Protein AF-A0A2G4KD14-F1 (afdb_monomer)

Mean predicted aligned error: 8.62 Å

Secondary structure (DSSP, 8-state):
-PPPPEEEEEEETTTTEEEEEETTS-EEEEESS---HHHHHH-TTEEEEEEE--TTSS--EEEEEE-SSPPPPPPP-PPPSS--SEEEEES-PPPHHHHHTSTTEEEEEEEE--SS-TTS--EEEEEEE--

Foldseek 3Di:
DPDQDWDKDQPDPVVRDIFIAGPVQKFKKKWQDDDPPVQQVQQPQFPDKDWDQDPVRRIIMIITHTDPDDQDAADDADDDPDFFPTKMFGLGDDDQSSQNSRPFFRGKDKDAQDDPDSPDRRIMMGTHGDD

Sequence (131 aa):
MTAEPFTWRTVNEETGEVRRFYEDGASLIATGTRAPHAFWQRHPLIAQAVETPASDGDAATVRIFPASLDAPEAPPTTRPSRPADMTLAGEWKTDPDFWAAHPWVEHVEVHQMVDDDPAGDCWSVEIWLKG

Radius of gyration: 14.57 Å; Cα contacts (8 Å, |Δi|>4): 251; chains: 1; bounding box: 39×30×36 Å

Solvent-accessible surface area (backbone atoms only — not comparable to full-atom values): 7902 Å² total; per-residue (Å²): 132,81,82,76,71,67,48,79,43,79,78,34,85,91,80,64,42,68,42,60,43,38,87,86,61,43,41,49,34,41,27,73,40,86,74,57,75,68,58,53,74,66,29,88,56,39,69,44,70,49,77,44,78,40,96,84,72,76,42,47,35,34,37,39,26,66,37,100,61,83,66,56,87,43,81,91,64,71,84,68,100,60,81,60,77,33,39,36,28,11,64,49,82,76,58,63,32,53,57,43,56,26,93,56,42,56,33,62,49,76,46,75,48,88,61,102,47,94,87,46,58,40,24,38,37,38,32,32,59,62,131

Structure (mmCIF, N/CA/C/O backbone):
data_AF-A0A2G4KD14-F1
#
_entry.id   AF-A0A2G4KD14-F1
#
loop_
_atom_site.group_PDB
_atom_site.id
_atom_site.type_symbol
_atom_site.label_atom_id
_atom_site.label_alt_id
_atom_site.label_comp_id
_atom_site.label_asym_id
_atom_site.label_entity_id
_atom_site.label_seq_id
_atom_site.pdbx_PDB_ins_code
_atom_site.Cartn_x
_atom_site.Cartn_y
_atom_site.Cartn_z
_atom_site.occupancy
_atom_site.B_iso_or_equiv
_atom_site.auth_seq_id
_atom_site.auth_comp_id
_atom_site.auth_asym_id
_atom_site.auth_atom_id
_atom_site.pdbx_PDB_model_num
ATOM 1 N N . MET A 1 1 ? 24.139 0.009 -9.614 1.00 39.97 1 MET A N 1
ATOM 2 C CA . MET A 1 1 ? 22.874 -0.681 -9.931 1.00 39.97 1 MET A CA 1
ATOM 3 C C . MET A 1 1 ? 22.379 -0.093 -11.237 1.00 39.97 1 MET A C 1
ATOM 5 O O . MET A 1 1 ? 22.240 1.119 -11.308 1.00 39.97 1 MET A O 1
ATOM 9 N N . THR A 1 2 ? 22.262 -0.884 -12.299 1.00 44.72 2 THR A N 1
ATOM 10 C CA . THR A 1 2 ? 21.625 -0.428 -13.544 1.00 44.72 2 THR A CA 1
ATOM 11 C C . THR A 1 2 ? 20.130 -0.312 -13.286 1.00 44.72 2 THR A C 1
ATOM 13 O O . THR A 1 2 ? 19.547 -1.269 -12.783 1.00 44.72 2 THR A O 1
ATOM 16 N N . ALA A 1 3 ? 19.537 0.849 -13.571 1.00 57.44 3 ALA A N 1
ATOM 17 C CA . ALA A 1 3 ? 18.096 1.029 -13.445 1.00 57.44 3 ALA A CA 1
ATOM 18 C C . ALA A 1 3 ? 17.378 -0.015 -14.312 1.00 57.44 3 ALA A C 1
ATOM 20 O O . ALA A 1 3 ? 17.738 -0.208 -15.476 1.00 57.44 3 ALA A O 1
ATOM 21 N N . GLU A 1 4 ? 16.414 -0.722 -13.727 1.00 64.94 4 GLU A N 1
ATOM 22 C CA . GLU A 1 4 ? 15.560 -1.646 -14.471 1.00 64.94 4 GLU A CA 1
ATOM 23 C C . GLU A 1 4 ? 14.746 -0.871 -15.519 1.00 64.94 4 GLU A C 1
ATOM 25 O O . GLU A 1 4 ? 14.378 0.275 -15.260 1.00 64.94 4 GLU A O 1
ATOM 30 N N . PRO A 1 5 ? 14.460 -1.450 -16.695 1.00 75.19 5 PRO A N 1
ATOM 31 C CA . PRO A 1 5 ? 13.651 -0.782 -17.709 1.00 75.19 5 PRO A CA 1
ATOM 32 C C . PRO A 1 5 ? 12.212 -0.548 -17.212 1.00 75.19 5 PRO A C 1
ATOM 34 O O . PRO A 1 5 ? 11.583 -1.432 -16.628 1.00 75.19 5 PRO A O 1
ATOM 37 N N . PHE A 1 6 ? 11.684 0.658 -17.444 1.00 71.88 6 PHE A N 1
ATOM 38 C CA . PHE A 1 6 ? 10.317 1.051 -17.088 1.00 71.88 6 PHE A CA 1
ATOM 39 C C . PHE A 1 6 ? 9.761 2.107 -18.051 1.00 71.88 6 PHE A C 1
ATOM 41 O O . PHE A 1 6 ? 10.505 2.762 -18.780 1.00 71.88 6 PHE A O 1
ATOM 48 N N . THR A 1 7 ? 8.442 2.312 -18.022 1.00 72.19 7 THR A N 1
ATOM 49 C CA . THR A 1 7 ? 7.760 3.415 -18.723 1.00 72.19 7 THR A CA 1
ATOM 50 C C . THR A 1 7 ? 6.846 4.182 -17.767 1.00 72.19 7 THR A C 1
ATOM 52 O O . THR A 1 7 ? 6.133 3.572 -16.970 1.00 72.19 7 THR A O 1
ATOM 55 N N . TRP A 1 8 ? 6.838 5.515 -17.861 1.00 71.88 8 TRP A N 1
ATOM 56 C CA . TRP A 1 8 ? 5.892 6.386 -17.154 1.00 71.88 8 TRP A CA 1
ATOM 57 C C . TRP A 1 8 ? 4.651 6.667 -18.009 1.00 71.88 8 TRP A C 1
ATOM 59 O O . TRP A 1 8 ? 4.764 6.884 -19.217 1.00 71.88 8 TRP A O 1
ATOM 69 N N . ARG A 1 9 ? 3.468 6.707 -17.388 1.00 64.50 9 ARG A N 1
ATOM 70 C CA . ARG A 1 9 ? 2.206 7.071 -18.044 1.00 64.50 9 ARG A CA 1
ATOM 71 C C . ARG A 1 9 ? 1.301 7.872 -17.110 1.00 64.50 9 ARG A C 1
ATOM 73 O O . ARG A 1 9 ? 1.005 7.412 -16.012 1.00 64.50 9 ARG A O 1
ATOM 80 N N . THR A 1 10 ? 0.794 9.011 -17.574 1.00 68.19 10 THR A N 1
ATOM 81 C CA . THR A 1 10 ? -0.321 9.710 -16.917 1.00 68.19 10 THR A CA 1
ATOM 82 C C . THR A 1 10 ? -1.589 8.880 -17.064 1.00 68.19 10 THR A C 1
ATOM 84 O O . THR A 1 10 ? -1.956 8.486 -18.174 1.00 68.19 10 THR A O 1
ATOM 87 N N . VAL A 1 11 ? -2.233 8.576 -15.945 1.00 63.44 11 VAL A N 1
ATOM 88 C CA . VAL A 1 11 ? -3.449 7.750 -15.905 1.00 63.44 11 VAL A CA 1
ATOM 89 C C . VAL A 1 11 ? -4.681 8.534 -15.484 1.00 63.44 11 VAL A C 1
ATOM 91 O O . VAL A 1 11 ? -5.789 8.119 -15.812 1.00 63.44 11 VAL A O 1
ATOM 94 N N . ASN A 1 12 ? -4.492 9.670 -14.813 1.00 64.06 12 ASN A N 1
ATOM 95 C CA . ASN A 1 12 ? -5.557 10.609 -14.511 1.00 64.06 12 ASN A CA 1
ATOM 96 C C . ASN A 1 12 ? -5.042 12.036 -14.730 1.00 64.06 12 ASN A C 1
ATOM 98 O O . ASN A 1 12 ? -4.145 12.503 -14.031 1.00 64.06 12 ASN A O 1
ATOM 102 N N . GLU A 1 13 ? -5.599 12.710 -15.735 1.00 70.38 13 GLU A N 1
ATOM 103 C CA . GLU A 1 13 ? -5.214 14.077 -16.098 1.00 70.38 13 GLU A CA 1
ATOM 104 C C . GLU A 1 13 ? -5.764 15.127 -15.120 1.00 70.38 13 GLU A C 1
ATOM 106 O O . GLU A 1 13 ? -5.152 16.178 -14.961 1.00 70.38 13 GLU A O 1
ATOM 111 N N . GLU A 1 14 ? -6.878 14.846 -14.438 1.00 65.50 14 GLU A N 1
ATOM 112 C CA . GLU A 1 14 ? -7.504 15.766 -13.479 1.00 65.50 14 GLU A CA 1
ATOM 113 C C . GLU A 1 14 ? -6.725 15.829 -12.163 1.00 65.50 14 GLU A C 1
ATOM 115 O O . GLU A 1 14 ? -6.581 16.897 -11.570 1.00 65.50 14 GLU A O 1
ATOM 120 N N . THR A 1 15 ? -6.207 14.685 -11.710 1.00 62.50 15 THR A N 1
ATOM 121 C CA . THR A 1 15 ? -5.436 14.582 -10.463 1.00 62.50 15 THR A CA 1
ATOM 122 C C . THR A 1 15 ? -3.928 14.670 -10.683 1.00 62.50 15 THR A C 1
ATOM 124 O O . THR A 1 15 ? -3.184 14.809 -9.716 1.00 62.50 15 THR A O 1
ATOM 127 N N . GLY A 1 16 ? -3.463 14.583 -11.935 1.00 61.12 16 GLY A N 1
ATOM 128 C CA . GLY A 1 16 ? -2.038 14.508 -12.261 1.00 61.12 16 GLY A CA 1
ATOM 129 C C . GLY A 1 16 ? -1.398 13.171 -11.874 1.00 61.12 16 GLY A C 1
ATOM 130 O O . GLY A 1 16 ? -0.183 13.100 -11.699 1.00 61.12 16 GLY A O 1
ATOM 131 N N . GLU A 1 17 ? -2.191 12.106 -11.719 1.00 59.34 17 GLU A N 1
ATOM 132 C CA . GLU A 1 17 ? -1.676 10.787 -11.355 1.00 59.34 17 GLU A CA 1
ATOM 133 C C . GLU A 1 17 ? -0.826 10.205 -12.493 1.00 59.34 17 GLU A C 1
ATOM 135 O O . GLU A 1 17 ? -1.300 9.997 -13.619 1.00 59.34 17 GLU A O 1
ATOM 140 N N . VAL A 1 18 ? 0.430 9.884 -12.177 1.00 58.59 18 VAL A N 1
ATOM 141 C CA . VAL A 1 18 ? 1.384 9.234 -13.080 1.00 58.59 18 VAL A CA 1
ATOM 142 C C . VAL A 1 18 ? 1.761 7.867 -12.512 1.00 58.59 18 VAL A C 1
ATOM 144 O O . VAL A 1 18 ? 2.085 7.739 -11.333 1.00 58.59 18 VAL A O 1
ATOM 147 N N . ARG A 1 19 ? 1.737 6.831 -13.356 1.00 65.12 19 ARG A N 1
ATOM 148 C CA . ARG A 1 19 ? 2.127 5.460 -13.004 1.00 65.12 19 ARG A CA 1
ATOM 149 C C . ARG A 1 19 ? 3.399 5.045 -13.736 1.00 65.12 19 ARG A C 1
ATOM 151 O O . ARG A 1 19 ? 3.505 5.223 -14.950 1.00 65.12 19 ARG A O 1
ATOM 158 N N . ARG A 1 20 ? 4.336 4.448 -12.998 1.00 69.56 20 ARG A N 1
ATOM 159 C CA . ARG A 1 20 ? 5.472 3.693 -13.536 1.00 69.56 20 ARG A CA 1
ATOM 160 C C . ARG A 1 20 ? 5.066 2.241 -13.748 1.00 69.56 20 ARG A C 1
ATOM 162 O O . ARG A 1 20 ? 4.505 1.626 -12.847 1.00 69.56 20 ARG A O 1
ATOM 169 N N . PHE A 1 21 ? 5.378 1.695 -14.916 1.00 65.88 21 PHE A N 1
ATOM 170 C CA . PHE A 1 21 ? 5.198 0.279 -15.227 1.00 65.88 21 PHE A CA 1
ATOM 171 C C . PHE A 1 21 ? 6.559 -0.355 -15.499 1.00 65.88 21 PHE A C 1
ATOM 173 O O . PHE A 1 21 ? 7.292 0.112 -16.375 1.00 65.88 21 PHE A O 1
ATOM 180 N N . TYR A 1 22 ? 6.883 -1.407 -14.751 1.00 73.44 22 TYR A N 1
ATOM 181 C CA . TYR A 1 22 ? 8.040 -2.262 -15.014 1.00 73.44 22 TYR A CA 1
ATOM 182 C C . TYR A 1 22 ? 7.662 -3.296 -16.075 1.00 73.44 22 TYR A C 1
ATOM 184 O O . TYR A 1 22 ? 6.498 -3.689 -16.186 1.00 73.44 22 TYR A O 1
ATOM 192 N N . GLU A 1 23 ? 8.642 -3.744 -16.856 1.00 75.69 23 GLU A N 1
ATOM 193 C CA . GLU A 1 23 ? 8.412 -4.711 -17.940 1.00 75.69 23 GLU A CA 1
ATOM 194 C C . GLU A 1 23 ? 7.857 -6.060 -17.448 1.00 75.69 23 GLU A C 1
ATOM 196 O O . GLU A 1 23 ? 7.170 -6.752 -18.196 1.00 75.69 23 GLU A O 1
ATOM 201 N N . ASP A 1 24 ? 8.116 -6.422 -16.190 1.00 72.00 24 ASP A N 1
ATOM 202 C CA . ASP A 1 24 ? 7.631 -7.649 -15.548 1.00 72.00 24 ASP A CA 1
ATOM 203 C C . ASP A 1 24 ? 6.234 -7.508 -14.911 1.00 72.00 24 ASP A C 1
ATOM 205 O O . ASP A 1 24 ? 5.720 -8.468 -14.337 1.00 72.00 24 ASP A O 1
ATOM 209 N N . GLY A 1 25 ? 5.611 -6.328 -15.004 1.00 67.88 25 GLY A N 1
ATOM 210 C CA . GLY A 1 25 ? 4.308 -6.041 -14.401 1.00 67.88 25 GLY A CA 1
ATOM 211 C C . GLY A 1 25 ? 4.332 -5.886 -12.876 1.00 67.88 25 GLY A C 1
ATOM 212 O O . GLY A 1 25 ? 3.264 -5.810 -12.266 1.00 67.88 25 GLY A O 1
ATOM 213 N N . ALA A 1 26 ? 5.514 -5.841 -12.252 1.00 68.50 26 ALA A N 1
ATOM 214 C CA . ALA A 1 26 ? 5.651 -5.600 -10.821 1.00 68.50 26 ALA A CA 1
ATOM 215 C C . ALA A 1 26 ? 5.361 -4.139 -10.455 1.00 68.50 26 ALA A C 1
ATOM 217 O O . ALA A 1 26 ? 5.309 -3.243 -11.298 1.00 68.50 26 ALA A O 1
ATOM 218 N N . SER A 1 27 ? 5.220 -3.882 -9.161 1.00 68.75 27 SER A N 1
ATOM 219 C CA . SER A 1 27 ? 5.285 -2.548 -8.569 1.00 68.75 27 SER A CA 1
ATOM 220 C C . SER A 1 27 ? 6.201 -2.573 -7.349 1.00 68.75 27 SER A C 1
ATOM 222 O O . SER A 1 27 ? 6.200 -3.541 -6.584 1.00 68.75 27 SER A O 1
ATOM 224 N N . LEU A 1 28 ? 7.014 -1.528 -7.184 1.00 65.69 28 LEU A N 1
ATOM 225 C CA . LEU A 1 28 ? 7.998 -1.432 -6.110 1.00 65.69 28 LEU A CA 1
ATOM 226 C C . LEU A 1 28 ? 7.438 -0.654 -4.918 1.00 65.69 28 LEU A C 1
ATOM 228 O O . LEU A 1 28 ? 6.960 0.468 -5.077 1.00 65.69 28 LEU A O 1
ATOM 232 N N . ILE A 1 29 ? 7.557 -1.236 -3.727 1.00 65.25 29 ILE A N 1
ATOM 233 C CA . ILE A 1 29 ? 7.253 -0.594 -2.450 1.00 65.25 29 ILE A CA 1
ATOM 234 C C . ILE A 1 29 ? 8.528 -0.604 -1.597 1.00 65.25 29 ILE A C 1
ATOM 236 O O . ILE A 1 29 ? 9.074 -1.666 -1.291 1.00 65.25 29 ILE A O 1
ATOM 240 N N . ALA A 1 30 ? 8.999 0.569 -1.186 1.00 58.84 30 ALA A N 1
ATOM 241 C CA . ALA A 1 30 ? 10.039 0.744 -0.179 1.00 58.84 30 ALA A CA 1
ATOM 242 C C . ALA A 1 30 ? 9.376 0.971 1.191 1.00 58.84 30 ALA A C 1
ATOM 244 O O . ALA A 1 30 ? 8.715 1.976 1.431 1.00 58.84 30 ALA A O 1
ATOM 245 N N . THR A 1 31 ? 9.486 0.027 2.126 1.00 58.34 31 THR A N 1
ATOM 246 C CA . THR A 1 31 ? 8.781 0.182 3.409 1.00 58.34 31 THR A CA 1
ATOM 247 C C . THR A 1 31 ? 9.610 1.012 4.387 1.00 58.34 31 THR A C 1
ATOM 249 O O . THR A 1 31 ? 10.712 0.594 4.733 1.00 58.34 31 THR A O 1
ATOM 252 N N . GLY A 1 32 ? 9.072 2.136 4.876 1.00 55.09 32 GLY A N 1
ATOM 253 C CA . GLY A 1 32 ? 9.681 2.916 5.966 1.00 55.09 32 GLY A CA 1
ATOM 254 C C . GLY A 1 32 ? 9.489 2.269 7.345 1.00 55.09 32 GLY A C 1
ATOM 255 O O . GLY A 1 32 ? 10.300 2.454 8.246 1.00 55.09 32 GLY A O 1
ATOM 256 N N . THR A 1 33 ? 8.443 1.449 7.503 1.00 61.75 33 THR A N 1
ATOM 257 C CA . THR A 1 33 ? 8.234 0.534 8.643 1.00 61.75 33 THR A CA 1
ATOM 258 C C . THR A 1 33 ? 7.856 -0.854 8.129 1.00 61.75 33 THR A C 1
ATOM 260 O O . THR A 1 33 ? 7.036 -1.000 7.221 1.00 61.75 33 THR A O 1
ATOM 263 N N . ARG A 1 34 ? 8.482 -1.899 8.684 1.00 63.06 34 ARG A N 1
ATOM 264 C CA . ARG A 1 34 ? 8.381 -3.266 8.157 1.00 63.06 34 ARG A CA 1
ATOM 265 C C . ARG A 1 34 ? 6.984 -3.859 8.364 1.00 63.06 34 ARG A C 1
ATOM 267 O O . ARG A 1 34 ? 6.645 -4.288 9.465 1.00 63.06 34 ARG A O 1
ATOM 274 N N . ALA A 1 35 ? 6.226 -4.002 7.280 1.00 70.19 35 ALA A N 1
ATOM 275 C CA . ALA A 1 35 ? 5.095 -4.925 7.245 1.00 70.19 35 ALA A CA 1
ATOM 276 C C . ALA A 1 35 ? 5.597 -6.376 7.409 1.00 70.19 35 ALA A C 1
ATOM 278 O O . ALA A 1 35 ? 6.568 -6.753 6.744 1.00 70.19 35 ALA A O 1
ATOM 279 N N . PRO A 1 36 ? 4.956 -7.238 8.217 1.00 72.50 36 PRO A N 1
ATOM 280 C CA . PRO A 1 36 ? 5.299 -8.658 8.249 1.00 72.50 36 PRO A CA 1
ATOM 281 C C . PRO A 1 36 ? 5.076 -9.317 6.881 1.00 72.50 36 PRO A C 1
ATOM 283 O O . PRO A 1 36 ? 4.071 -9.050 6.233 1.00 72.50 36 PRO A O 1
ATOM 286 N N . HIS A 1 37 ? 5.927 -10.266 6.475 1.00 75.81 37 HIS A N 1
ATOM 287 C CA . HIS A 1 37 ? 5.767 -10.997 5.205 1.00 75.81 37 HIS A CA 1
ATOM 288 C C . HIS A 1 37 ? 4.355 -11.595 5.010 1.00 75.81 37 HIS A C 1
ATOM 290 O O . HIS A 1 37 ? 3.793 -11.588 3.916 1.00 75.81 37 HIS A O 1
ATOM 296 N N . ALA A 1 38 ? 3.744 -12.060 6.105 1.00 79.88 38 ALA A N 1
ATOM 297 C CA . ALA A 1 38 ? 2.390 -12.606 6.111 1.00 79.88 38 ALA A CA 1
ATOM 298 C C . ALA A 1 38 ? 1.294 -11.577 5.775 1.00 79.88 38 ALA A C 1
ATOM 300 O O . ALA A 1 38 ? 0.218 -11.987 5.351 1.00 79.88 38 ALA A O 1
ATOM 301 N N . PHE A 1 39 ? 1.539 -10.277 5.967 1.00 84.94 39 PHE A N 1
ATOM 302 C CA . PHE A 1 39 ? 0.622 -9.209 5.561 1.00 84.94 39 PHE A CA 1
ATOM 303 C C . PHE A 1 39 ? 0.470 -9.202 4.036 1.00 84.94 39 PHE A C 1
ATOM 305 O O . PHE A 1 39 ? -0.637 -9.321 3.521 1.00 84.94 39 PHE A O 1
ATOM 312 N N . TRP A 1 40 ? 1.593 -9.195 3.312 1.00 81.81 40 TRP A N 1
ATOM 313 C CA . TRP A 1 40 ? 1.605 -9.185 1.847 1.00 81.81 40 TRP A CA 1
ATOM 314 C C . TRP A 1 40 ? 0.956 -10.426 1.240 1.00 81.81 40 TRP A C 1
ATOM 316 O O . TRP A 1 40 ? 0.141 -10.318 0.331 1.00 81.81 40 TRP A O 1
ATOM 326 N N . GLN A 1 41 ? 1.275 -11.607 1.774 1.00 81.62 41 GLN A N 1
ATOM 327 C CA . GLN A 1 41 ? 0.739 -12.879 1.275 1.00 81.62 41 GLN A CA 1
ATOM 328 C C . GLN A 1 41 ? -0.769 -13.051 1.498 1.00 81.62 41 GLN A C 1
ATOM 330 O O . GLN A 1 41 ? -1.393 -13.878 0.839 1.00 81.62 41 GLN A O 1
ATOM 335 N N . ARG A 1 42 ? -1.352 -12.334 2.465 1.00 83.19 42 ARG A N 1
ATOM 336 C CA . ARG A 1 42 ? -2.782 -12.432 2.801 1.00 83.19 42 ARG A CA 1
ATOM 337 C C . ARG A 1 42 ? -3.623 -11.363 2.121 1.00 83.19 42 ARG A C 1
ATOM 339 O O . ARG A 1 42 ? -4.848 -11.405 2.237 1.00 83.19 42 ARG A O 1
ATOM 346 N N . HIS A 1 43 ? -2.990 -10.432 1.415 1.00 85.44 43 HIS A N 1
ATOM 347 C CA . HIS A 1 43 ? -3.710 -9.404 0.696 1.00 85.44 43 HIS A CA 1
ATOM 348 C C . HIS A 1 43 ? -4.444 -10.011 -0.506 1.00 85.44 43 HIS A C 1
ATOM 350 O O . HIS A 1 43 ? -3.800 -10.601 -1.372 1.00 85.44 43 HIS A O 1
ATOM 356 N N . PRO A 1 44 ? -5.777 -9.854 -0.609 1.00 81.25 44 PRO A N 1
ATOM 357 C CA . PRO A 1 44 ? -6.578 -10.545 -1.625 1.00 81.25 44 PRO A CA 1
ATOM 358 C C . PRO A 1 44 ? -6.226 -10.137 -3.063 1.00 81.25 44 PRO A C 1
ATOM 360 O O . PRO A 1 44 ? -6.456 -10.897 -3.997 1.00 81.25 44 PRO A O 1
ATOM 363 N N . LEU A 1 45 ? -5.659 -8.940 -3.230 1.00 81.44 45 LEU A N 1
ATOM 364 C CA . LEU A 1 45 ? -5.260 -8.376 -4.523 1.00 81.44 45 LEU A CA 1
ATOM 365 C C . LEU A 1 45 ? -3.765 -8.507 -4.838 1.00 81.44 45 LEU A C 1
ATOM 367 O O . LEU A 1 45 ? -3.312 -7.964 -5.841 1.00 81.44 45 LEU A O 1
ATOM 371 N N . ILE A 1 46 ? -2.980 -9.190 -4.001 1.00 85.88 46 ILE A N 1
ATOM 372 C CA . ILE A 1 46 ? -1.558 -9.434 -4.271 1.00 85.88 46 ILE A CA 1
ATOM 373 C C . ILE A 1 46 ? -1.401 -10.886 -4.722 1.00 85.88 46 ILE A C 1
ATOM 375 O O . ILE A 1 46 ? -1.638 -11.812 -3.954 1.00 85.88 46 ILE A O 1
ATOM 379 N N . ALA A 1 47 ? -0.985 -11.088 -5.972 1.00 86.19 47 ALA A N 1
ATOM 380 C CA . ALA A 1 47 ? -0.686 -12.412 -6.513 1.00 86.19 47 ALA A CA 1
ATOM 381 C C . ALA A 1 47 ? 0.662 -12.943 -6.007 1.00 86.19 47 ALA A C 1
ATOM 383 O O . ALA A 1 47 ? 0.813 -14.137 -5.749 1.00 86.19 47 ALA A O 1
ATOM 384 N N . GLN A 1 48 ? 1.647 -12.056 -5.862 1.00 86.50 48 GLN A N 1
ATOM 385 C CA . GLN A 1 48 ? 2.980 -12.397 -5.379 1.00 86.50 48 GLN A CA 1
ATOM 386 C C . GLN A 1 48 ? 3.625 -11.187 -4.701 1.00 86.50 48 GLN A C 1
ATOM 388 O O . GLN A 1 48 ? 3.446 -10.054 -5.139 1.00 86.50 48 GLN A O 1
ATOM 393 N N . ALA A 1 49 ? 4.414 -11.432 -3.654 1.00 84.88 49 ALA A N 1
ATOM 394 C CA . ALA A 1 49 ? 5.273 -10.431 -3.035 1.00 84.88 49 ALA A CA 1
ATOM 395 C C . ALA A 1 49 ? 6.692 -10.987 -2.879 1.00 84.88 49 ALA A C 1
ATOM 397 O O . ALA A 1 49 ? 6.878 -12.105 -2.393 1.00 84.88 49 ALA A O 1
ATOM 398 N N . VAL A 1 50 ? 7.688 -10.211 -3.297 1.00 84.12 50 VAL A N 1
ATOM 399 C CA . VAL A 1 50 ? 9.110 -10.554 -3.204 1.00 84.12 50 VAL A CA 1
ATOM 400 C C . VAL A 1 50 ? 9.791 -9.515 -2.325 1.00 84.12 50 VAL A C 1
ATOM 402 O O . VAL A 1 50 ? 9.888 -8.350 -2.697 1.00 84.12 50 VAL A O 1
ATOM 405 N N . GLU A 1 51 ? 10.246 -9.944 -1.151 1.00 80.81 51 GLU A N 1
ATOM 406 C CA . GLU A 1 51 ? 10.980 -9.106 -0.200 1.00 80.81 51 GLU A CA 1
ATOM 407 C C . GLU A 1 51 ? 12.481 -9.215 -0.487 1.00 80.81 51 GLU A C 1
ATOM 409 O O . GLU A 1 51 ? 13.053 -10.307 -0.511 1.00 80.81 51 GLU A O 1
ATOM 414 N N . THR A 1 52 ? 13.120 -8.074 -0.710 1.00 77.38 52 THR A N 1
ATOM 415 C CA . THR A 1 52 ? 14.568 -7.927 -0.787 1.00 77.38 52 THR A CA 1
ATOM 416 C C . THR A 1 52 ? 15.038 -7.240 0.496 1.00 77.38 52 THR A C 1
ATOM 418 O O . THR A 1 52 ? 14.701 -6.076 0.726 1.00 77.38 52 THR A O 1
ATOM 421 N N . PRO A 1 53 ? 15.786 -7.940 1.365 1.00 73.44 53 PRO A N 1
ATOM 422 C CA . PRO A 1 53 ? 16.325 -7.326 2.569 1.00 73.44 53 PRO A CA 1
ATOM 423 C C . PRO A 1 53 ? 17.360 -6.262 2.190 1.00 73.44 53 PRO A C 1
ATOM 425 O O . PRO A 1 53 ? 18.222 -6.523 1.347 1.00 73.44 53 PRO A O 1
ATOM 428 N N . ALA A 1 54 ? 17.313 -5.089 2.825 1.00 67.19 54 ALA A N 1
ATOM 429 C CA . ALA A 1 54 ? 18.418 -4.146 2.716 1.00 67.19 54 ALA A CA 1
ATOM 430 C C . ALA A 1 54 ? 19.637 -4.645 3.492 1.00 67.19 54 ALA A C 1
ATOM 432 O O . ALA A 1 54 ? 19.532 -5.279 4.544 1.00 67.19 54 ALA A O 1
ATOM 433 N N . SER A 1 55 ? 20.812 -4.345 2.945 1.00 59.91 55 SER A N 1
ATOM 434 C CA . SER A 1 55 ? 22.114 -4.726 3.492 1.00 59.91 55 SER A CA 1
ATOM 435 C C . SER A 1 55 ? 22.445 -4.071 4.837 1.00 59.91 55 SER A C 1
ATOM 437 O O . SER A 1 55 ? 23.331 -4.559 5.534 1.00 59.91 55 SER A O 1
ATOM 439 N N . ASP A 1 56 ? 21.757 -2.988 5.195 1.00 60.66 56 ASP A N 1
ATOM 440 C CA . ASP A 1 56 ? 21.927 -2.212 6.430 1.00 60.66 56 ASP A CA 1
ATOM 441 C C . ASP A 1 56 ? 20.823 -2.463 7.475 1.00 60.66 56 ASP A C 1
ATOM 443 O O . ASP A 1 56 ? 20.971 -2.051 8.621 1.00 60.66 56 ASP A O 1
ATOM 447 N N . GLY A 1 57 ? 19.774 -3.218 7.130 1.00 54.50 57 GLY A N 1
ATOM 448 C CA . GLY A 1 57 ? 18.738 -3.663 8.067 1.00 54.50 57 GLY A CA 1
ATOM 449 C C . GLY A 1 57 ? 17.623 -2.655 8.360 1.00 54.50 57 GLY A C 1
ATOM 450 O O . GLY A 1 57 ? 16.690 -3.019 9.077 1.00 54.50 57 GLY A O 1
ATOM 451 N N . ASP A 1 58 ? 17.672 -1.451 7.783 1.00 57.28 58 ASP A N 1
ATOM 452 C CA . ASP A 1 58 ? 16.752 -0.364 8.144 1.00 57.28 58 ASP A CA 1
ATOM 453 C C . ASP A 1 58 ? 15.487 -0.303 7.264 1.00 57.28 58 ASP A C 1
ATOM 455 O O . ASP A 1 58 ? 14.429 0.088 7.756 1.00 57.28 58 ASP A O 1
ATOM 459 N N . ALA A 1 59 ? 15.532 -0.765 6.005 1.00 61.72 59 ALA A N 1
ATOM 460 C CA . ALA A 1 59 ? 14.353 -0.788 5.126 1.00 61.7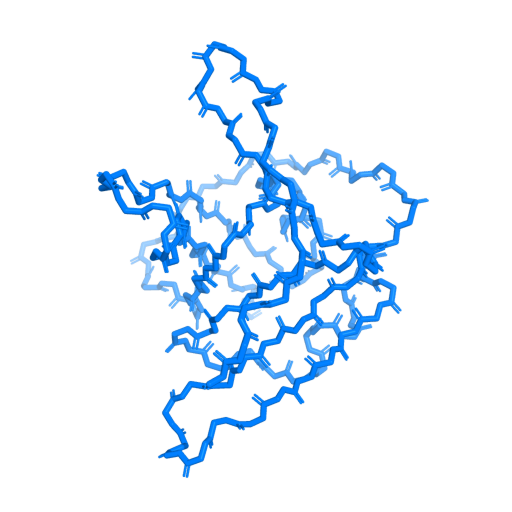2 59 ALA A CA 1
ATOM 461 C C . ALA A 1 59 ? 14.354 -1.984 4.160 1.00 61.72 59 ALA A C 1
ATOM 463 O O . ALA A 1 59 ? 15.161 -2.055 3.244 1.00 61.72 59 ALA A O 1
ATOM 464 N N . ALA A 1 60 ? 13.431 -2.937 4.314 1.00 70.69 60 ALA A N 1
ATOM 465 C CA . ALA A 1 60 ? 13.232 -3.954 3.281 1.00 70.69 60 ALA A CA 1
ATOM 466 C C . ALA A 1 60 ? 12.486 -3.346 2.082 1.00 70.69 60 ALA A C 1
ATOM 468 O O . ALA A 1 60 ? 11.509 -2.611 2.243 1.00 70.69 60 ALA A O 1
ATOM 469 N N . THR A 1 61 ? 12.921 -3.686 0.874 1.00 76.19 61 THR A N 1
ATOM 470 C CA . THR A 1 61 ? 12.175 -3.374 -0.344 1.00 76.19 61 THR A CA 1
ATOM 471 C C . THR A 1 61 ? 11.271 -4.552 -0.668 1.00 76.19 61 THR A C 1
ATOM 473 O O . THR A 1 61 ? 11.714 -5.699 -0.658 1.00 76.19 61 THR A O 1
ATOM 476 N N . VAL A 1 62 ? 10.003 -4.299 -0.968 1.00 78.44 62 VAL A N 1
ATOM 477 C CA . VAL A 1 62 ? 9.046 -5.334 -1.358 1.00 78.44 62 VAL A CA 1
ATOM 478 C C . VAL A 1 62 ? 8.538 -5.021 -2.759 1.00 78.44 62 VAL A C 1
ATOM 480 O O . VAL A 1 62 ? 7.939 -3.978 -2.997 1.00 78.44 62 VAL A O 1
ATOM 483 N N . ARG A 1 63 ? 8.751 -5.941 -3.701 1.00 80.25 63 ARG A N 1
ATOM 484 C CA . ARG A 1 63 ? 8.061 -5.917 -4.997 1.00 80.25 63 ARG A CA 1
ATOM 485 C C . ARG A 1 63 ? 6.745 -6.657 -4.854 1.00 80.25 63 ARG A C 1
ATOM 487 O O . ARG A 1 63 ? 6.751 -7.827 -4.469 1.00 80.25 63 ARG A O 1
ATOM 494 N N . ILE A 1 64 ? 5.638 -6.005 -5.182 1.00 80.62 64 ILE A N 1
ATOM 495 C CA . ILE A 1 64 ? 4.324 -6.643 -5.239 1.00 80.62 64 ILE A CA 1
ATOM 496 C C . ILE A 1 64 ? 3.897 -6.829 -6.693 1.00 80.62 64 ILE A C 1
ATOM 498 O O . ILE A 1 64 ? 4.146 -5.985 -7.549 1.00 80.62 64 ILE A O 1
ATOM 502 N N . PHE A 1 65 ? 3.241 -7.949 -6.960 1.00 80.56 65 PHE A N 1
ATOM 503 C CA . PHE A 1 65 ? 2.622 -8.262 -8.237 1.00 80.56 65 PHE A CA 1
ATOM 504 C C . PHE A 1 65 ? 1.111 -8.296 -8.002 1.00 80.56 65 PHE A C 1
ATOM 506 O O . PHE A 1 65 ? 0.641 -9.157 -7.244 1.00 80.56 65 PHE A O 1
ATOM 513 N N . PRO A 1 66 ? 0.346 -7.355 -8.577 1.00 78.06 66 PRO A N 1
ATOM 514 C CA . PRO A 1 66 ? -1.093 -7.314 -8.381 1.00 78.06 66 PRO A CA 1
ATOM 515 C C . PRO A 1 66 ? -1.757 -8.520 -9.053 1.00 78.06 66 PRO A C 1
ATOM 517 O O . PRO A 1 66 ? -1.385 -8.934 -10.151 1.00 78.06 66 PRO A O 1
ATOM 520 N N . ALA A 1 67 ? -2.761 -9.089 -8.393 1.00 77.44 67 ALA A N 1
ATOM 521 C CA . ALA A 1 67 ? -3.668 -10.023 -9.041 1.00 77.44 67 ALA A CA 1
ATOM 522 C C . ALA A 1 67 ? -4.499 -9.273 -10.094 1.00 77.44 67 ALA A C 1
ATOM 524 O O . ALA A 1 67 ? -4.885 -8.125 -9.882 1.00 77.44 67 ALA A O 1
ATOM 525 N N . SER A 1 68 ? -4.799 -9.919 -11.225 1.00 62.25 68 SER A N 1
ATOM 526 C CA . SER A 1 68 ? -5.725 -9.387 -12.233 1.00 62.25 68 SER A CA 1
ATOM 527 C C . SER A 1 68 ? -7.166 -9.487 -11.727 1.00 62.25 68 SER A C 1
ATOM 529 O O . SER A 1 68 ? -7.926 -10.355 -12.145 1.00 62.25 68 SER A O 1
ATOM 531 N N . LEU A 1 69 ? -7.514 -8.639 -10.769 1.00 57.28 69 LEU A N 1
ATOM 532 C CA . LEU A 1 69 ? -8.851 -8.469 -10.222 1.00 57.28 69 LEU A CA 1
ATOM 533 C C . LEU A 1 69 ? -9.090 -6.968 -10.077 1.00 57.28 69 LEU A C 1
ATOM 535 O O . LEU A 1 69 ? -8.175 -6.238 -9.691 1.00 57.28 69 LEU A O 1
ATOM 539 N N . ASP A 1 70 ? -10.304 -6.512 -10.376 1.00 60.69 70 ASP A N 1
ATOM 540 C CA . ASP A 1 70 ? -10.705 -5.159 -10.004 1.00 60.69 70 ASP A CA 1
ATOM 541 C C . ASP A 1 70 ? -10.626 -5.048 -8.476 1.00 60.69 70 ASP A C 1
ATOM 543 O O . ASP A 1 70 ? -11.129 -5.920 -7.755 1.00 60.69 70 ASP A O 1
ATOM 547 N N . ALA A 1 71 ? -9.944 -4.015 -7.976 1.00 62.41 71 ALA A N 1
ATOM 548 C CA . ALA A 1 71 ? -9.934 -3.747 -6.545 1.00 62.41 71 ALA A CA 1
ATOM 549 C C . ALA A 1 71 ? -11.385 -3.493 -6.104 1.00 62.41 71 ALA A C 1
ATOM 551 O O . ALA A 1 71 ? -12.072 -2.699 -6.753 1.00 62.41 71 ALA A O 1
ATOM 552 N N . PRO A 1 72 ? -11.893 -4.179 -5.065 1.00 67.75 72 PRO A N 1
ATOM 553 C CA . PRO A 1 72 ? -13.232 -3.902 -4.593 1.00 67.75 72 PRO A CA 1
ATOM 554 C C . PRO A 1 72 ? -13.242 -2.501 -3.987 1.00 67.75 72 PRO A C 1
ATOM 556 O O . PRO A 1 72 ? -12.330 -2.143 -3.243 1.00 67.75 72 PRO A O 1
ATOM 559 N N . GLU A 1 73 ? -14.288 -1.740 -4.291 1.00 74.50 73 GLU A N 1
ATOM 560 C CA . GLU A 1 73 ? -14.541 -0.454 -3.647 1.00 74.50 73 GLU A CA 1
ATOM 561 C C . GLU A 1 73 ? -14.642 -0.671 -2.133 1.00 74.50 73 GLU A C 1
ATOM 563 O O . GLU A 1 73 ? -15.389 -1.543 -1.661 1.00 74.50 73 GLU A O 1
ATOM 568 N N . ALA A 1 74 ? -13.859 0.082 -1.366 1.00 79.75 74 ALA A N 1
ATOM 569 C CA . ALA A 1 74 ? -13.872 -0.018 0.079 1.00 79.75 74 ALA A CA 1
ATOM 570 C C . ALA A 1 74 ? -14.781 1.065 0.673 1.00 79.75 74 ALA A C 1
ATOM 572 O O . ALA A 1 74 ? -14.870 2.176 0.151 1.00 79.75 74 ALA A O 1
ATOM 573 N N . PRO A 1 75 ? -15.478 0.784 1.789 1.00 81.50 75 PRO A N 1
ATOM 574 C CA . PRO A 1 75 ? -16.277 1.811 2.433 1.00 81.50 75 PRO A CA 1
ATOM 575 C C . PRO A 1 75 ? -15.373 2.954 2.928 1.00 81.50 75 PRO A C 1
ATOM 577 O O . PRO A 1 75 ? -14.286 2.688 3.450 1.00 81.50 75 PRO A O 1
ATOM 580 N N . PRO A 1 76 ? -15.833 4.217 2.859 1.00 82.88 76 PRO A N 1
ATOM 581 C CA . PRO A 1 76 ? -15.124 5.335 3.462 1.00 82.88 76 PRO A CA 1
ATOM 582 C C . PRO A 1 76 ? -14.908 5.100 4.958 1.00 82.88 76 PRO A C 1
ATOM 584 O O . PRO A 1 76 ? -15.820 4.693 5.681 1.00 82.88 76 PRO A O 1
ATOM 587 N N . THR A 1 77 ? -13.702 5.391 5.432 1.00 89.19 77 THR A N 1
ATOM 588 C CA . THR A 1 77 ? -13.302 5.227 6.834 1.00 89.19 77 THR A CA 1
ATOM 589 C C . THR A 1 77 ? -12.822 6.559 7.400 1.00 89.19 77 THR A C 1
ATOM 591 O O . THR A 1 77 ? -12.412 7.457 6.666 1.00 89.19 77 THR A O 1
ATOM 594 N N . THR A 1 78 ? -12.910 6.725 8.719 1.00 91.12 78 THR A N 1
ATOM 595 C CA . THR A 1 78 ? -12.443 7.937 9.407 1.00 91.12 78 THR A CA 1
ATOM 596 C C . THR A 1 78 ? -11.039 7.721 9.952 1.00 91.12 78 THR A C 1
ATOM 598 O O . THR A 1 78 ? -10.784 6.696 10.581 1.00 91.12 78 THR A O 1
ATOM 601 N N . ARG A 1 79 ? -10.159 8.713 9.771 1.00 93.44 79 ARG A N 1
ATOM 602 C CA . ARG A 1 79 ? -8.794 8.689 10.302 1.00 93.44 79 ARG A CA 1
ATOM 603 C C . ARG A 1 79 ? -8.783 8.497 11.828 1.00 93.44 79 ARG A C 1
ATOM 605 O O . ARG A 1 79 ? -9.336 9.344 12.539 1.00 93.44 79 ARG A O 1
ATOM 612 N N . PRO A 1 80 ? -8.130 7.444 12.355 1.00 95.31 80 PRO A N 1
ATOM 613 C CA . PRO A 1 80 ? -7.968 7.262 13.796 1.00 95.31 80 PRO A CA 1
ATOM 614 C C . PRO A 1 80 ? -7.086 8.350 14.432 1.00 95.31 80 PRO A C 1
ATOM 616 O O . PRO A 1 80 ? -6.140 8.841 13.823 1.00 95.31 80 PRO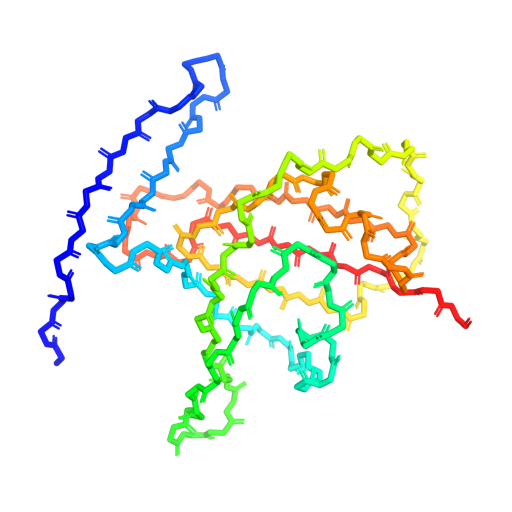 A O 1
ATOM 619 N N . SER A 1 81 ? -7.325 8.687 15.706 1.00 94.69 81 SER A N 1
ATOM 620 C CA . SER A 1 81 ? -6.550 9.702 16.452 1.00 94.69 81 SER A CA 1
ATOM 621 C C . SER A 1 81 ? -5.202 9.196 16.998 1.00 94.69 81 SER A C 1
ATOM 623 O O . SER A 1 81 ? -4.685 9.733 17.979 1.00 94.69 81 SER A O 1
ATOM 625 N N . ARG A 1 82 ? -4.661 8.124 16.416 1.00 94.25 82 ARG A N 1
ATOM 626 C CA . ARG A 1 82 ? -3.399 7.470 16.800 1.00 94.25 82 ARG A CA 1
ATOM 627 C C . ARG A 1 82 ? -2.430 7.474 15.610 1.00 94.25 82 ARG A C 1
ATOM 629 O O . ARG A 1 82 ? -2.903 7.594 14.480 1.00 94.25 82 ARG A O 1
ATOM 636 N N . PRO A 1 83 ? -1.109 7.337 15.827 1.00 92.38 83 PRO A N 1
ATOM 637 C CA . PRO A 1 83 ? -0.160 7.178 14.725 1.00 92.38 83 PRO A CA 1
ATOM 638 C C . PRO A 1 83 ? -0.526 5.986 13.834 1.00 92.38 83 PRO A C 1
ATOM 640 O O . PRO A 1 83 ? -1.139 5.030 14.318 1.00 92.38 83 PRO A O 1
ATOM 643 N N . ALA A 1 84 ? -0.156 6.053 12.553 1.00 90.81 84 ALA A N 1
ATOM 644 C CA . ALA A 1 84 ? -0.274 4.914 11.650 1.00 90.81 84 ALA A CA 1
ATOM 645 C C . ALA A 1 84 ? 0.546 3.733 12.189 1.00 90.81 84 ALA A C 1
ATOM 647 O O . ALA A 1 84 ? 1.628 3.924 12.748 1.00 90.81 84 ALA A O 1
ATOM 648 N N . ASP A 1 85 ? 0.031 2.516 12.022 1.00 89.12 85 ASP A N 1
ATOM 649 C CA . ASP A 1 85 ? 0.766 1.304 12.397 1.00 89.12 85 ASP A CA 1
ATOM 650 C C . ASP A 1 85 ? 1.898 1.030 11.407 1.00 89.12 85 ASP A C 1
ATOM 652 O O . ASP A 1 85 ? 2.913 0.429 11.760 1.00 89.12 85 ASP A O 1
ATOM 656 N N . MET A 1 86 ? 1.705 1.458 10.157 1.00 85.88 86 MET A N 1
ATOM 657 C CA . MET A 1 86 ? 2.662 1.290 9.080 1.00 85.88 86 MET A CA 1
ATOM 658 C C . MET A 1 86 ? 2.672 2.504 8.151 1.00 85.88 86 MET A C 1
ATOM 660 O O . MET A 1 86 ? 1.629 3.046 7.790 1.00 85.88 86 MET A O 1
ATOM 664 N N . THR A 1 87 ? 3.870 2.853 7.705 1.00 83.12 87 THR A N 1
ATOM 665 C CA . THR A 1 87 ? 4.145 3.819 6.644 1.00 83.12 87 THR A CA 1
ATOM 666 C C . THR A 1 87 ? 4.956 3.126 5.561 1.00 83.12 87 THR A C 1
ATOM 668 O O . THR A 1 87 ? 6.065 2.628 5.798 1.00 83.12 87 THR A O 1
ATOM 671 N N . LEU A 1 88 ? 4.383 3.088 4.367 1.00 79.12 88 LEU A N 1
ATOM 672 C CA . LEU A 1 88 ? 5.005 2.570 3.161 1.00 79.12 88 LEU A CA 1
ATOM 673 C C . LEU A 1 88 ? 5.349 3.750 2.265 1.00 79.12 88 LEU A C 1
ATOM 675 O O . LEU A 1 88 ? 4.588 4.710 2.201 1.00 79.12 88 LEU A O 1
ATOM 679 N N . ALA A 1 89 ? 6.465 3.667 1.565 1.00 76.69 89 ALA A N 1
ATOM 680 C CA . ALA A 1 89 ? 6.807 4.577 0.493 1.00 76.69 89 ALA A CA 1
ATOM 681 C C . ALA A 1 89 ? 7.000 3.758 -0.788 1.00 76.69 89 ALA A C 1
ATOM 683 O O . ALA A 1 89 ? 7.119 2.530 -0.748 1.00 76.69 89 ALA A O 1
ATOM 684 N N . GLY A 1 90 ? 6.968 4.387 -1.950 1.00 72.06 90 GLY A N 1
ATOM 685 C CA . GLY A 1 90 ? 7.311 3.662 -3.163 1.00 72.06 90 GLY A CA 1
ATOM 686 C C . GLY A 1 90 ? 7.118 4.453 -4.433 1.00 72.06 90 GLY A C 1
ATOM 687 O O . GLY A 1 90 ? 6.526 5.530 -4.454 1.00 72.06 90 GLY A O 1
ATOM 688 N N . GLU A 1 91 ? 7.607 3.858 -5.513 1.00 64.81 91 GLU A N 1
ATOM 689 C CA . GLU A 1 91 ? 7.588 4.434 -6.858 1.00 64.81 91 GLU A CA 1
ATOM 690 C C . GLU A 1 91 ? 6.216 4.262 -7.548 1.00 64.81 91 GLU A C 1
ATOM 692 O O . GLU A 1 91 ? 5.999 4.754 -8.658 1.00 64.81 91 GLU A O 1
ATOM 697 N N . TRP A 1 92 ? 5.278 3.549 -6.911 1.00 64.31 92 TRP A N 1
ATOM 698 C CA . TRP A 1 92 ? 3.934 3.307 -7.425 1.00 64.31 92 TRP A CA 1
ATOM 699 C C . TRP A 1 92 ? 2.872 3.355 -6.324 1.00 64.31 92 TRP A C 1
ATOM 701 O O . TRP A 1 92 ? 3.021 2.736 -5.270 1.00 64.31 92 TRP A O 1
ATOM 711 N N . LYS A 1 93 ? 1.768 4.054 -6.604 1.00 67.44 93 LYS A N 1
ATOM 712 C CA . LYS A 1 93 ? 0.578 4.099 -5.755 1.00 67.44 93 LYS A CA 1
ATOM 713 C C . LYS A 1 93 ? -0.469 3.103 -6.241 1.00 67.44 93 LYS A C 1
ATOM 715 O O . LYS A 1 93 ? -0.880 3.138 -7.400 1.00 67.44 93 LYS A O 1
ATOM 720 N N . THR A 1 94 ? -0.977 2.300 -5.316 1.00 72.00 94 THR A N 1
ATOM 721 C CA . THR A 1 94 ? -2.302 1.684 -5.423 1.00 72.00 94 THR A CA 1
ATOM 722 C C . THR A 1 94 ? -3.370 2.627 -4.866 1.00 72.00 94 THR A C 1
ATOM 724 O O . THR A 1 94 ? -3.109 3.416 -3.955 1.00 72.00 94 THR A O 1
ATOM 727 N N . ASP A 1 95 ? -4.580 2.564 -5.421 1.00 73.25 95 ASP A N 1
ATOM 728 C CA . ASP A 1 95 ? -5.720 3.347 -4.932 1.00 73.25 95 ASP A CA 1
ATOM 729 C C . ASP A 1 95 ? -5.976 3.087 -3.428 1.00 73.25 95 ASP A C 1
ATOM 731 O O . ASP A 1 95 ? -5.734 1.966 -2.972 1.00 73.25 95 ASP A O 1
ATOM 735 N N . PRO A 1 96 ? -6.445 4.070 -2.634 1.00 78.44 96 PRO A N 1
ATOM 736 C CA . PRO A 1 96 ? -6.928 3.821 -1.275 1.00 78.44 96 PRO A CA 1
ATOM 737 C C . PRO A 1 96 ? -7.800 2.562 -1.130 1.00 78.44 96 PRO A C 1
ATOM 739 O O . PRO A 1 96 ? -7.611 1.804 -0.176 1.00 78.44 96 PRO A O 1
ATOM 742 N N . ASP A 1 97 ? -8.672 2.280 -2.099 1.00 82.50 97 ASP A N 1
ATOM 743 C CA . ASP A 1 97 ? -9.537 1.096 -2.111 1.00 82.50 97 ASP A CA 1
ATOM 744 C C . ASP A 1 97 ? -8.748 -0.213 -2.121 1.00 82.50 97 ASP A C 1
ATOM 746 O O . ASP A 1 97 ? -9.114 -1.173 -1.442 1.00 82.50 97 ASP A O 1
ATOM 750 N N . PHE A 1 98 ? -7.612 -0.247 -2.823 1.00 82.81 98 PHE A N 1
ATOM 751 C CA . PHE A 1 98 ? -6.745 -1.420 -2.851 1.00 82.81 98 PHE A CA 1
ATOM 752 C C . PHE A 1 98 ? -6.298 -1.804 -1.441 1.00 82.81 98 PHE A C 1
ATOM 754 O O . PHE A 1 98 ? -6.385 -2.974 -1.075 1.00 82.81 98 PHE A O 1
ATOM 761 N N . TRP A 1 99 ? -5.837 -0.832 -0.649 1.00 84.19 99 TRP A N 1
ATOM 762 C CA . TRP A 1 99 ? -5.363 -1.081 0.714 1.00 84.19 99 TRP A CA 1
ATOM 763 C C . TRP A 1 99 ? -6.514 -1.312 1.684 1.00 84.19 99 TRP A C 1
ATOM 765 O O . TRP A 1 99 ? -6.440 -2.203 2.530 1.00 84.19 99 TRP A O 1
ATOM 775 N N . ALA A 1 100 ? -7.585 -0.530 1.560 1.00 84.94 100 ALA A N 1
ATOM 776 C CA . ALA A 1 100 ? -8.762 -0.648 2.409 1.00 84.94 100 ALA A CA 1
ATOM 777 C C . ALA A 1 100 ? -9.500 -1.986 2.211 1.00 84.94 100 ALA A C 1
ATOM 779 O O . ALA A 1 100 ? -10.147 -2.474 3.138 1.00 84.94 100 ALA A O 1
ATOM 780 N N . ALA A 1 101 ? -9.341 -2.635 1.053 1.00 82.31 101 ALA A N 1
ATOM 781 C CA . ALA A 1 101 ? -9.825 -3.991 0.808 1.00 82.31 101 ALA A CA 1
ATOM 782 C C . ALA A 1 101 ? -9.134 -5.064 1.674 1.00 82.31 101 ALA A C 1
ATOM 784 O O . ALA A 1 101 ? -9.628 -6.193 1.775 1.00 82.31 101 ALA A O 1
ATOM 785 N N . HIS A 1 102 ? -7.993 -4.762 2.304 1.00 87.31 102 HIS A N 1
ATOM 786 C CA . HIS A 1 102 ? -7.306 -5.726 3.152 1.00 87.31 102 HIS A CA 1
ATOM 787 C C . HIS A 1 102 ? -8.086 -5.977 4.462 1.00 87.31 102 HIS A C 1
ATOM 789 O O . HIS A 1 102 ? -8.416 -5.036 5.186 1.00 87.31 102 HIS A O 1
ATOM 795 N N . PRO A 1 103 ? -8.322 -7.241 4.869 1.00 86.62 103 PRO A N 1
ATOM 796 C CA . PRO A 1 103 ? -9.195 -7.566 6.005 1.00 86.62 103 PRO A CA 1
ATOM 797 C C . PRO A 1 103 ? -8.732 -6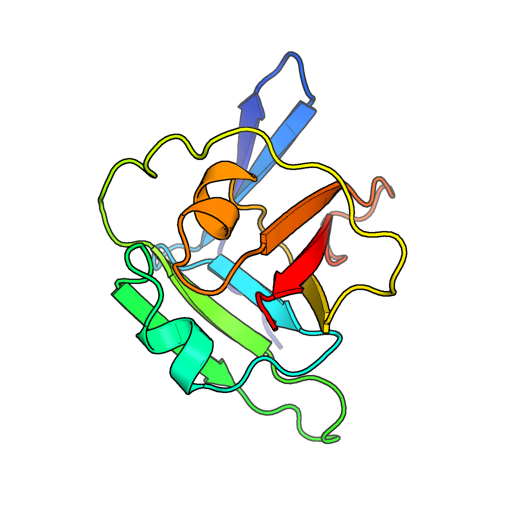.995 7.353 1.00 86.62 103 PRO A C 1
ATOM 799 O O . PRO A 1 103 ? -9.550 -6.828 8.262 1.00 86.62 103 PRO A O 1
ATOM 802 N N . TRP A 1 104 ? -7.442 -6.690 7.491 1.00 89.31 104 TRP A N 1
ATOM 803 C CA . TRP A 1 104 ? -6.861 -6.102 8.703 1.00 89.31 104 TRP A CA 1
ATOM 804 C C . TRP A 1 104 ? -6.786 -4.579 8.699 1.00 89.31 104 TRP A C 1
ATOM 806 O O . TRP A 1 104 ? -6.445 -4.021 9.733 1.00 89.31 104 TRP A O 1
ATOM 816 N N . VAL A 1 105 ? -7.101 -3.909 7.591 1.00 90.25 105 VAL A N 1
ATOM 817 C CA . VAL A 1 105 ? -7.020 -2.447 7.512 1.00 90.25 105 VAL A CA 1
ATOM 818 C C . VAL A 1 105 ? -8.280 -1.824 8.116 1.00 90.25 105 VAL A C 1
ATOM 820 O O . VAL A 1 105 ? -9.404 -2.225 7.813 1.00 90.25 105 VAL A O 1
ATOM 823 N N . GLU A 1 106 ? -8.072 -0.890 9.040 1.00 93.25 106 GLU A N 1
ATOM 824 C CA . GLU A 1 106 ? -9.085 -0.014 9.636 1.00 93.25 106 GLU A CA 1
ATOM 825 C C . GLU A 1 106 ? -9.238 1.272 8.815 1.00 93.25 106 GLU A C 1
ATOM 827 O O . GLU A 1 106 ? -10.360 1.702 8.564 1.00 93.25 106 GLU A O 1
ATOM 832 N N . HIS A 1 107 ? -8.121 1.875 8.399 1.00 93.44 107 HIS A N 1
ATOM 833 C CA . HIS A 1 107 ? -8.079 3.106 7.611 1.00 93.44 107 HIS A CA 1
ATOM 834 C C . HIS A 1 107 ? -6.786 3.171 6.791 1.00 93.44 107 HIS A C 1
ATOM 836 O O . HIS A 1 107 ? -5.758 2.627 7.208 1.00 93.44 107 HIS A O 1
ATOM 842 N N . VAL A 1 108 ? -6.829 3.860 5.651 1.00 90.75 108 VAL A N 1
ATOM 843 C CA . VAL A 1 108 ? -5.648 4.171 4.842 1.00 90.75 108 VAL A CA 1
ATOM 844 C C . VAL A 1 108 ? -5.684 5.624 4.386 1.00 90.75 108 VAL 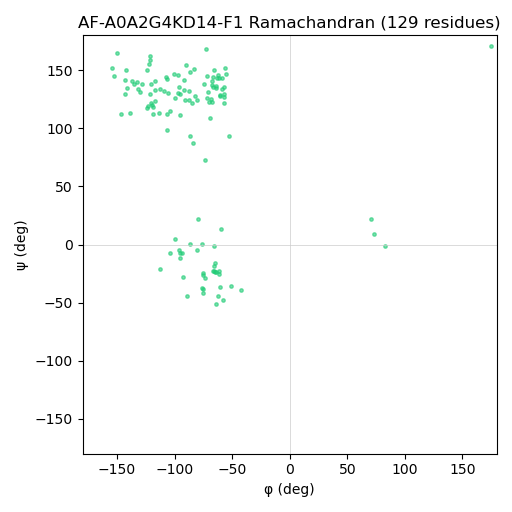A C 1
ATOM 846 O O . VAL A 1 108 ? -6.720 6.125 3.951 1.00 90.75 108 VAL A O 1
ATOM 849 N N . GLU A 1 109 ? -4.532 6.281 4.448 1.00 89.81 109 GLU A N 1
ATOM 850 C CA . GLU A 1 109 ? -4.294 7.547 3.766 1.00 89.81 109 GLU A CA 1
ATOM 851 C C . GLU A 1 109 ? -3.184 7.360 2.736 1.00 89.81 109 GLU A C 1
ATOM 853 O O . GLU A 1 109 ? -2.196 6.668 2.983 1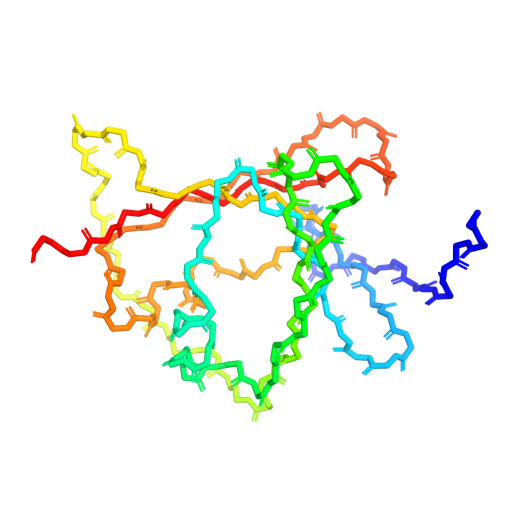.00 89.81 109 GLU A O 1
ATOM 858 N N . VAL A 1 110 ? -3.347 7.985 1.571 1.00 83.50 110 VAL A N 1
ATOM 859 C CA . VAL A 1 110 ? -2.332 7.963 0.521 1.00 83.50 110 VAL A CA 1
ATOM 860 C C . VAL A 1 110 ? -1.964 9.385 0.146 1.00 83.50 110 VAL A C 1
ATOM 862 O O . VAL A 1 110 ? -2.799 10.126 -0.378 1.00 83.50 110 VAL A O 1
ATOM 865 N N . HIS A 1 111 ? -0.702 9.735 0.358 1.00 80.00 111 HIS A N 1
ATOM 866 C CA . HIS A 1 111 ? -0.156 11.054 0.082 1.00 80.00 111 HIS A CA 1
ATOM 867 C C . HIS A 1 111 ? 0.780 10.981 -1.123 1.00 80.00 111 HIS A C 1
ATOM 869 O O . HIS A 1 111 ? 1.638 10.103 -1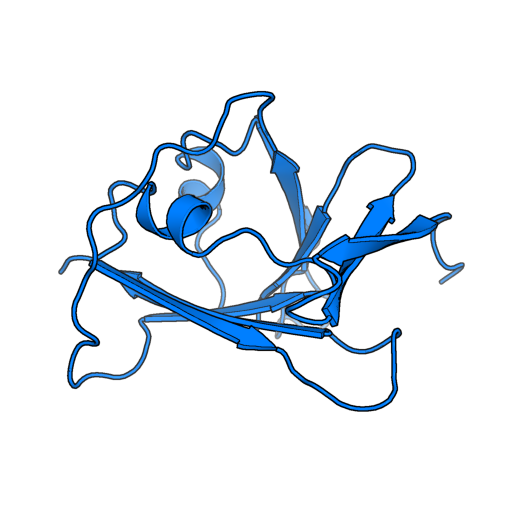.212 1.00 80.00 111 HIS A O 1
ATOM 875 N N . GLN A 1 112 ? 0.614 11.909 -2.064 1.00 72.88 112 GLN A N 1
ATOM 876 C CA . GLN A 1 112 ? 1.587 12.115 -3.133 1.00 72.88 112 GLN A CA 1
ATOM 877 C C . GLN A 1 112 ? 2.731 12.958 -2.589 1.00 72.88 112 GLN A C 1
ATOM 879 O O . GLN A 1 112 ? 2.492 14.058 -2.089 1.00 72.88 112 GLN A O 1
ATOM 884 N N . MET A 1 113 ? 3.963 12.470 -2.698 1.00 67.31 113 MET A N 1
ATOM 885 C CA . MET A 1 113 ? 5.133 13.289 -2.398 1.00 67.31 113 MET A CA 1
ATOM 886 C C . MET A 1 113 ? 5.491 14.040 -3.677 1.00 67.31 113 MET A C 1
ATOM 888 O O . MET A 1 113 ? 6.124 13.502 -4.580 1.00 67.31 113 MET A O 1
ATOM 892 N N . VAL A 1 114 ? 4.965 15.261 -3.800 1.00 52.09 114 VAL A N 1
ATOM 893 C CA . VAL A 1 114 ? 5.242 16.147 -4.935 1.00 52.09 114 VAL A CA 1
ATOM 894 C C . VAL A 1 114 ? 6.543 16.887 -4.647 1.00 52.09 114 VAL A C 1
ATOM 896 O O . VAL A 1 114 ? 6.519 17.983 -4.103 1.00 52.09 114 VAL A O 1
ATOM 899 N N . ASP A 1 115 ? 7.661 16.278 -5.018 1.00 48.53 115 ASP A N 1
ATOM 900 C CA . ASP A 1 115 ? 8.877 17.005 -5.375 1.00 48.53 115 ASP A CA 1
ATOM 901 C C . ASP A 1 115 ? 9.284 16.563 -6.790 1.00 48.53 115 ASP A C 1
ATOM 903 O O . ASP A 1 115 ? 8.984 15.442 -7.202 1.00 48.53 115 ASP A O 1
ATOM 907 N N . ASP A 1 116 ? 9.926 17.459 -7.548 1.00 44.78 116 ASP A N 1
ATOM 908 C CA . ASP A 1 116 ? 10.291 17.342 -8.979 1.00 44.78 116 ASP A CA 1
ATOM 909 C C . ASP A 1 116 ? 11.228 16.158 -9.334 1.00 44.78 116 ASP A C 1
ATOM 911 O O . ASP A 1 116 ? 11.792 16.112 -10.431 1.00 44.78 116 ASP A O 1
ATOM 915 N N . ASP A 1 117 ? 11.420 15.196 -8.431 1.00 48.62 117 ASP A N 1
ATOM 916 C CA . ASP A 1 117 ? 12.290 14.044 -8.624 1.00 48.62 117 ASP A CA 1
ATOM 917 C C . ASP A 1 117 ? 11.490 12.744 -8.855 1.00 48.62 117 ASP A C 1
ATOM 919 O O . ASP A 1 117 ? 11.068 12.087 -7.901 1.00 48.62 117 ASP A O 1
ATOM 923 N N . PRO A 1 118 ? 11.316 12.302 -10.116 1.00 48.84 118 PRO A N 1
ATOM 924 C CA . PRO A 1 118 ? 10.728 10.999 -10.429 1.00 48.84 118 PRO A CA 1
ATOM 925 C C . PRO A 1 118 ? 11.593 9.804 -9.977 1.00 48.84 118 PRO A C 1
ATOM 927 O O . PRO A 1 118 ? 11.198 8.662 -10.215 1.00 48.84 118 PRO A O 1
ATOM 930 N N . ALA A 1 119 ? 12.769 10.030 -9.377 1.00 50.16 119 ALA A N 1
ATOM 931 C CA . ALA A 1 119 ? 13.617 8.994 -8.789 1.00 50.16 119 ALA A CA 1
ATOM 932 C C . ALA A 1 119 ? 13.419 8.802 -7.270 1.00 50.16 119 ALA A C 1
ATOM 934 O O . ALA A 1 119 ? 14.002 7.874 -6.711 1.00 50.16 119 ALA A O 1
ATOM 935 N N . GLY A 1 120 ? 12.630 9.655 -6.603 1.00 54.59 120 GLY A N 1
ATOM 936 C CA . GLY A 1 120 ? 12.264 9.500 -5.193 1.00 54.59 120 GLY A CA 1
ATOM 937 C C . GLY A 1 120 ? 10.984 8.684 -5.025 1.00 54.59 120 GLY A C 1
ATOM 938 O O . GLY A 1 120 ? 10.152 8.647 -5.929 1.00 54.59 120 GLY A O 1
ATOM 939 N N . ASP A 1 121 ? 10.815 8.037 -3.870 1.00 62.06 121 ASP A N 1
ATOM 940 C CA . ASP A 1 121 ? 9.572 7.368 -3.479 1.00 62.06 121 ASP A CA 1
ATOM 941 C C . ASP A 1 121 ? 8.387 8.345 -3.606 1.00 62.06 121 ASP A C 1
ATOM 943 O O . ASP A 1 121 ? 8.116 9.142 -2.715 1.00 62.06 121 ASP A O 1
ATOM 947 N N . CYS A 1 122 ? 7.697 8.347 -4.744 1.00 67.69 122 CYS A N 1
ATOM 948 C CA . CYS A 1 122 ? 6.788 9.429 -5.133 1.00 67.69 122 CYS A CA 1
ATOM 949 C C . CYS A 1 122 ? 5.444 9.412 -4.385 1.00 67.69 122 CYS A C 1
ATOM 951 O O . CYS A 1 122 ? 4.587 10.279 -4.586 1.00 67.69 122 CYS A O 1
ATOM 953 N N . TRP A 1 123 ? 5.271 8.448 -3.480 1.00 74.12 123 TRP A N 1
ATOM 954 C CA . TRP A 1 123 ? 4.092 8.283 -2.645 1.00 74.12 123 TRP A CA 1
ATOM 955 C C . TRP A 1 123 ? 4.469 7.827 -1.244 1.00 74.12 123 TRP A C 1
ATOM 957 O O . TRP A 1 123 ? 5.417 7.061 -1.065 1.00 74.12 123 TRP A O 1
ATOM 967 N N . SER A 1 124 ? 3.648 8.222 -0.273 1.00 80.94 124 SER A N 1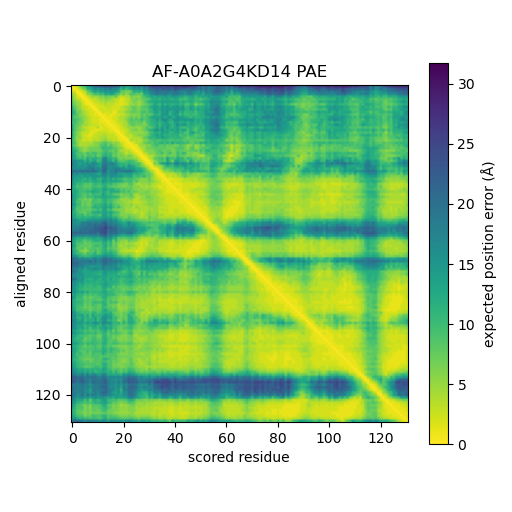
ATOM 968 C CA . SER A 1 124 ? 3.579 7.577 1.031 1.00 80.94 124 SER A CA 1
ATOM 969 C C . SER A 1 124 ? 2.166 7.053 1.296 1.00 80.94 124 SER A C 1
ATOM 971 O O . SER A 1 124 ? 1.161 7.685 0.966 1.00 80.94 124 SER A O 1
ATOM 973 N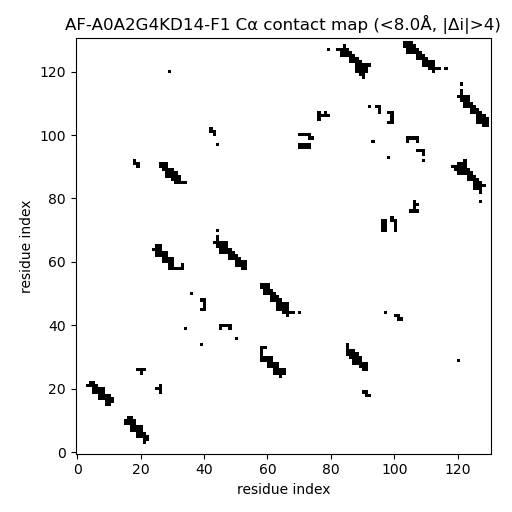 N . VAL A 1 125 ? 2.085 5.855 1.862 1.00 83.81 125 VAL A N 1
ATOM 974 C CA . VAL A 1 125 ? 0.843 5.198 2.271 1.00 83.81 125 VAL A CA 1
ATOM 975 C C . VAL A 1 125 ? 0.913 4.986 3.773 1.00 83.81 125 VAL A C 1
ATOM 977 O O . VAL A 1 125 ? 1.787 4.270 4.266 1.00 83.81 125 VAL A O 1
ATOM 980 N N . GLU A 1 126 ? -0.016 5.592 4.497 1.00 89.12 126 GLU A N 1
ATOM 981 C CA . GLU A 1 126 ? -0.188 5.401 5.933 1.00 89.12 126 GLU A CA 1
ATOM 982 C C . GLU A 1 126 ? -1.337 4.422 6.176 1.00 89.12 126 GLU A C 1
ATOM 984 O O . GLU A 1 126 ? -2.443 4.612 5.669 1.00 89.12 126 GLU A O 1
ATOM 989 N N . ILE A 1 127 ? -1.080 3.362 6.944 1.00 89.56 127 ILE A N 1
ATOM 990 C CA . ILE A 1 127 ? -2.039 2.286 7.202 1.00 89.56 127 ILE A CA 1
ATOM 991 C C . ILE A 1 127 ? -2.292 2.166 8.704 1.00 89.56 127 ILE A C 1
ATOM 993 O O . ILE A 1 127 ? -1.363 2.014 9.502 1.00 89.56 127 ILE A O 1
ATOM 997 N N . TRP A 1 128 ? -3.572 2.158 9.071 1.00 93.31 128 TRP A N 1
ATOM 998 C CA . TRP A 1 128 ? -4.060 1.801 10.399 1.00 93.31 128 TRP A CA 1
ATOM 999 C C . TRP A 1 128 ? -4.692 0.414 10.344 1.00 93.31 128 TRP A C 1
ATOM 1001 O O . TRP A 1 128 ? -5.526 0.132 9.481 1.00 93.31 128 TRP A O 1
ATOM 1011 N N . LEU A 1 129 ? -4.305 -0.457 11.268 1.00 91.56 129 LEU A N 1
ATOM 1012 C CA . LEU A 1 129 ? -4.782 -1.828 11.392 1.00 91.56 129 LEU A CA 1
ATOM 1013 C C . LEU A 1 129 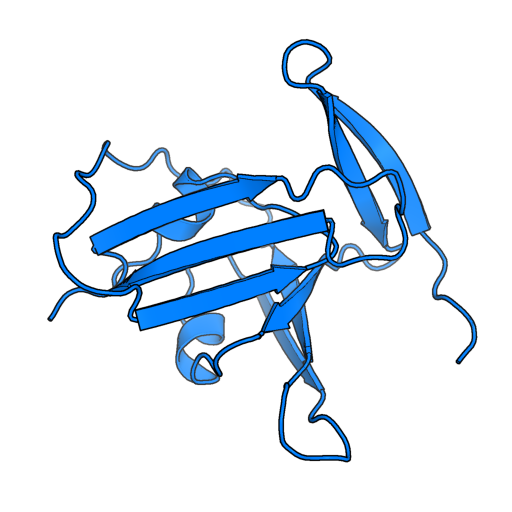? -5.838 -1.945 12.490 1.00 91.56 129 LEU A C 1
ATOM 1015 O O . LEU A 1 129 ? -5.744 -1.282 13.518 1.00 91.56 129 LEU A O 1
ATOM 1019 N N . LYS A 1 130 ? -6.812 -2.836 12.305 1.00 90.12 130 LYS A N 1
ATOM 1020 C CA . LYS A 1 130 ? -7.784 -3.193 13.349 1.00 90.12 130 LYS A CA 1
ATOM 1021 C C . LYS A 1 130 ? -7.039 -3.748 14.573 1.00 90.12 130 LYS A C 1
ATOM 1023 O O . LYS A 1 130 ? -6.144 -4.577 14.406 1.00 90.12 130 LYS A O 1
ATOM 1028 N N . GLY A 1 131 ? -7.407 -3.271 15.765 1.00 81.38 131 GLY A N 1
ATOM 1029 C CA . GLY A 1 131 ? -6.862 -3.738 17.050 1.00 81.38 131 GLY A CA 1
ATOM 1030 C C . GLY A 1 131 ? -7.243 -5.168 17.416 1.00 81.38 131 GLY A C 1
ATOM 1031 O O . GLY A 1 131 ? -8.207 -5.707 16.822 1.00 81.38 131 GLY A O 1
#

pLDDT: mean 73.9, std 12.68, range [39.97, 95.31]

Nearest PDB structures (foldseek):
  2h1y-assembly1_A  TM=5.310E-01  e=9.780E-01  Helicobacter pylori SS1
  7vee-assembly1_A  TM=4.953E-01  e=3.263E+00  Streptomyces graminofaciens
  3h0g-assembly2_M  TM=2.264E-01  e=7.715E+00  Schizosaccharomyces pombe 972h-
  5u0s-assembly1_a  TM=2.285E-01  e=8.170E+00  Schizosaccharomyces pombe
  3h0g-assembly1_A  TM=2.285E-01  e=7.715E+00  Schizosaccharomyces pombe 972h-